Protein AF-A0A969WZN9-F1 (afdb_monomer)

Foldseek 3Di:
DDQDWDWDQDPPPRDTDIDGDDDDDDDDPAVLRVLLVCLDPNHDDDDDPDDPDDDADPVSVVSNVVSNVVSVVVVVVVVVVVVVVVD

Solvent-accessible surface area (backbone atoms only — not comparable to full-atom values): 5724 Å² total; per-residue (Å²): 131,81,71,59,73,45,74,48,67,40,91,88,79,68,47,76,45,79,44,68,66,81,87,87,88,84,88,63,99,42,74,41,63,41,47,71,66,56,72,43,91,85,57,87,78,86,80,81,85,70,68,94,73,84,90,72,53,73,68,54,48,51,49,31,56,48,42,50,51,50,49,54,52,52,50,53,50,50,52,53,53,54,50,64,75,73,104

pLDDT: mean 84.31, std 10.11, range [50.28, 96.5]

Mean predicted aligned error: 8.09 Å

Secondary structure (DSSP, 8-state):
-----EEEE-TTT--EEEE---------SSHHHHHHHHTSTT-------S-SS----HHHHHHHHHHHHHHHHHHHHHHHHHHHHT-

Radius of gyration: 17.22 Å; Cα contacts (8 Å, |Δi|>4): 49; chains: 1; bounding box: 43×18×46 Å

Sequence (87 aa):
MSQDIYSIVEDITGRKTAYAPVTVTFYADSLADAIKFVVQEEFRTVEIIEPEEVLLSGHDMEKLLFSVNEALSAYREYLVRKIDILK

Nearest PDB structures (foldseek):
  7mmn-assembly1_J  TM=2.590E-01  e=1.087E+00  Human respiratory syncytial virus A2
  8rdj-assembly1_H  TM=2.696E-01  e=9.695E+00  Sinapis alba
  8ylr-assembly1_H  TM=2.073E-01  e=3.831E+00  Saccharomyces cerevisiae S288C

Structure (mmCIF, N/CA/C/O backbone):
data_AF-A0A969WZN9-F1
#
_entry.id   AF-A0A969WZN9-F1
#
loop_
_atom_site.group_PDB
_atom_site.id
_atom_site.type_symbol
_atom_site.label_atom_id
_atom_site.label_alt_id
_atom_site.label_comp_id
_atom_site.label_asym_id
_atom_site.label_entity_id
_atom_site.label_seq_id
_atom_site.pdbx_PDB_ins_code
_atom_site.Cartn_x
_atom_site.Cartn_y
_atom_site.Cartn_z
_atom_site.occupancy
_atom_site.B_iso_or_equiv
_atom_site.auth_seq_id
_atom_site.auth_comp_id
_atom_site.auth_asym_id
_atom_site.auth_atom_id
_atom_site.pdbx_PDB_model_num
ATOM 1 N N . MET A 1 1 ? -8.288 6.120 -15.949 1.00 50.28 1 MET A N 1
ATOM 2 C CA . MET A 1 1 ? -7.105 5.798 -16.779 1.00 50.28 1 MET A CA 1
ATOM 3 C C . MET A 1 1 ? -7.560 4.794 -17.825 1.00 50.28 1 MET A C 1
ATOM 5 O O . MET A 1 1 ? -8.226 3.845 -17.430 1.00 50.28 1 MET A O 1
ATOM 9 N N . SER A 1 2 ? -7.327 5.015 -19.121 1.00 51.28 2 SER A N 1
ATOM 10 C CA . SER A 1 2 ? -7.752 4.032 -20.125 1.00 51.28 2 SER A CA 1
ATOM 11 C C . SER A 1 2 ? -6.884 2.775 -20.015 1.00 51.28 2 SER A C 1
ATOM 13 O O . SER A 1 2 ? -5.681 2.870 -19.781 1.00 51.28 2 SER A O 1
ATOM 15 N N . GLN A 1 3 ? -7.489 1.591 -20.135 1.00 66.06 3 GLN A N 1
ATOM 16 C CA . GLN A 1 3 ? -6.781 0.300 -20.146 1.00 66.06 3 GLN A CA 1
ATOM 17 C C . GLN A 1 3 ? -6.105 0.022 -21.502 1.00 66.06 3 GLN A C 1
ATOM 19 O O . GLN A 1 3 ? -5.830 -1.123 -21.858 1.00 66.06 3 GLN A O 1
ATOM 24 N N . ASP A 1 4 ? -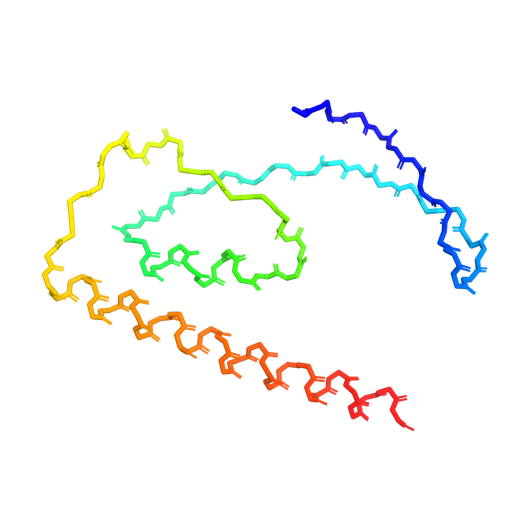5.858 1.073 -22.280 1.00 68.25 4 ASP A N 1
ATOM 25 C CA . ASP A 1 4 ? -5.311 0.951 -23.616 1.00 68.25 4 ASP A CA 1
ATOM 26 C C . ASP A 1 4 ? -3.838 0.558 -23.543 1.00 68.25 4 ASP A C 1
ATOM 28 O O . ASP A 1 4 ? -3.062 1.058 -22.724 1.00 68.25 4 ASP A O 1
ATOM 32 N N . ILE A 1 5 ? -3.445 -0.340 -24.442 1.00 72.94 5 ILE A N 1
ATOM 33 C CA . ILE A 1 5 ? -2.050 -0.729 -24.607 1.00 72.94 5 ILE A CA 1
ATOM 34 C C . ILE A 1 5 ? -1.285 0.498 -25.108 1.00 72.94 5 ILE A C 1
ATOM 36 O O . ILE A 1 5 ? -1.579 1.026 -26.181 1.00 72.94 5 ILE A O 1
ATOM 40 N N . TYR A 1 6 ? -0.280 0.935 -24.357 1.00 72.00 6 TYR A N 1
ATOM 41 C CA . TYR A 1 6 ? 0.551 2.078 -24.717 1.00 72.00 6 TYR A CA 1
ATOM 42 C C . TYR A 1 6 ? 2.001 1.640 -24.896 1.00 72.00 6 TYR A C 1
ATOM 44 O O . TYR A 1 6 ? 2.477 0.706 -24.260 1.00 72.00 6 TYR A O 1
ATOM 52 N N . SER A 1 7 ? 2.718 2.280 -25.814 1.00 76.25 7 SER A N 1
ATOM 53 C CA . SER A 1 7 ? 4.132 1.986 -26.053 1.00 76.25 7 SER A CA 1
ATOM 54 C C . SER A 1 7 ? 4.984 3.138 -25.554 1.00 76.25 7 SER A C 1
ATOM 56 O O . SER A 1 7 ? 4.751 4.276 -25.954 1.00 76.25 7 SER A O 1
ATOM 58 N N . ILE A 1 8 ? 5.984 2.841 -24.729 1.00 74.56 8 ILE A N 1
ATOM 59 C CA . ILE A 1 8 ? 6.996 3.810 -24.307 1.00 74.56 8 ILE A CA 1
ATOM 60 C C . ILE A 1 8 ? 8.303 3.446 -25.007 1.00 74.56 8 ILE A C 1
ATOM 62 O O . ILE A 1 8 ? 8.637 2.267 -25.145 1.00 74.56 8 ILE A O 1
ATOM 66 N N . VAL A 1 9 ? 9.029 4.455 -25.478 1.00 76.31 9 VAL A N 1
ATOM 67 C CA . VAL A 1 9 ? 10.417 4.284 -25.908 1.00 76.31 9 VAL A CA 1
ATOM 68 C C . VAL A 1 9 ? 11.289 4.585 -24.698 1.00 76.31 9 VAL A C 1
ATOM 70 O O . VAL A 1 9 ? 11.183 5.661 -24.122 1.00 76.31 9 VAL A O 1
ATOM 73 N N . GLU A 1 10 ? 12.090 3.616 -24.272 1.00 69.00 10 GLU A N 1
ATOM 74 C CA . GLU A 1 10 ? 13.007 3.786 -23.148 1.00 69.00 10 GLU A CA 1
ATOM 75 C C . GLU A 1 10 ? 14.141 4.745 -23.542 1.00 69.00 10 GLU A C 1
ATOM 77 O O . GLU A 1 10 ? 14.888 4.456 -24.478 1.00 69.00 10 GLU A O 1
ATOM 82 N N . ASP A 1 11 ? 14.310 5.855 -22.818 1.00 67.00 11 ASP A N 1
ATOM 83 C CA . ASP A 1 11 ? 15.312 6.884 -23.154 1.00 67.00 11 ASP A CA 1
ATOM 84 C C . ASP A 1 11 ? 16.763 6.368 -23.095 1.00 67.00 11 ASP A C 1
ATOM 86 O O . ASP A 1 11 ? 17.645 6.898 -23.767 1.00 67.00 11 ASP A O 1
ATOM 90 N N . ILE A 1 12 ? 17.022 5.318 -22.307 1.00 71.81 12 ILE A N 1
ATOM 91 C CA . ILE A 1 12 ? 18.371 4.776 -22.075 1.00 71.81 12 ILE A CA 1
ATOM 92 C C . ILE A 1 12 ? 18.762 3.747 -23.145 1.00 71.81 12 ILE A C 1
ATOM 94 O O . ILE A 1 12 ? 19.903 3.730 -23.603 1.00 71.81 12 ILE A O 1
ATOM 98 N N . THR A 1 13 ? 17.838 2.866 -23.539 1.00 75.81 13 THR A N 1
ATOM 99 C CA . THR A 1 13 ? 18.130 1.738 -24.445 1.00 75.81 13 THR A CA 1
ATOM 100 C C . THR A 1 13 ? 17.579 1.936 -25.858 1.00 75.81 13 THR A C 1
ATOM 102 O O . THR A 1 13 ? 17.930 1.177 -26.762 1.00 75.81 13 THR A O 1
ATOM 105 N N . GLY A 1 14 ? 16.697 2.921 -26.066 1.00 75.62 14 GLY A N 1
ATOM 106 C CA . GLY A 1 14 ? 15.996 3.161 -27.329 1.00 75.62 14 GLY A CA 1
ATOM 107 C 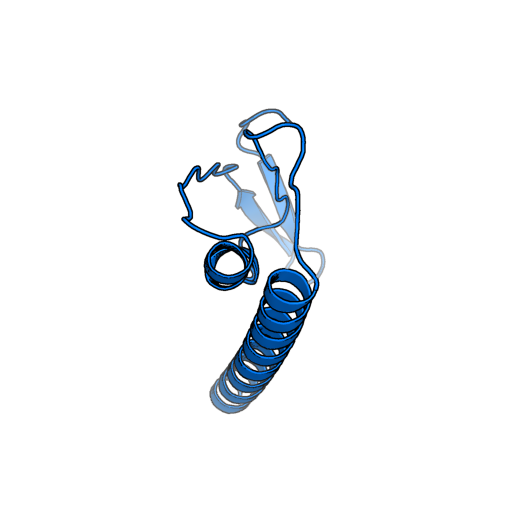C . GLY A 1 14 ? 14.983 2.072 -27.699 1.00 75.62 14 GLY A C 1
ATOM 108 O O . GLY A 1 14 ? 14.445 2.079 -28.809 1.00 75.62 14 GLY A O 1
ATOM 109 N N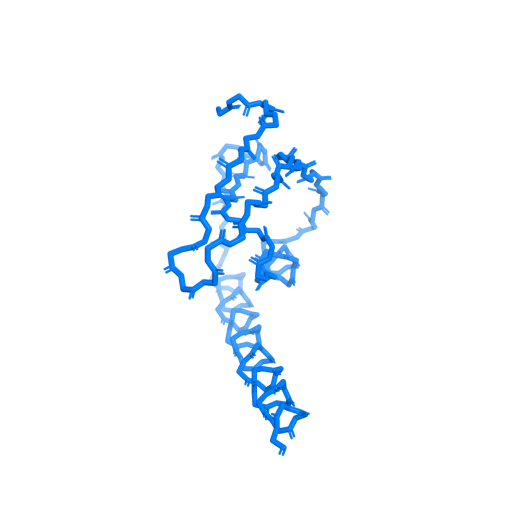 . ARG A 1 15 ? 14.716 1.106 -26.807 1.00 76.56 15 ARG A N 1
ATOM 110 C CA . ARG A 1 15 ? 13.764 0.022 -27.070 1.00 76.56 15 ARG A CA 1
ATOM 111 C C . ARG A 1 15 ? 12.329 0.509 -26.920 1.00 76.56 15 ARG A C 1
ATOM 113 O O . ARG A 1 15 ? 11.980 1.201 -25.969 1.00 76.56 15 ARG A O 1
ATOM 120 N N . LYS A 1 16 ? 11.488 0.099 -27.870 1.00 73.94 16 LYS A N 1
ATOM 121 C CA . LYS A 1 16 ? 10.043 0.323 -27.834 1.00 73.94 16 LYS A CA 1
ATOM 122 C C . LYS A 1 16 ? 9.387 -0.815 -27.055 1.00 73.94 16 LYS A C 1
ATOM 124 O O . LYS A 1 16 ? 9.312 -1.934 -27.558 1.00 73.94 16 LYS A O 1
ATOM 129 N N . THR A 1 17 ? 8.913 -0.518 -25.851 1.00 75.25 17 THR A N 1
ATOM 130 C CA . THR A 1 17 ? 8.248 -1.481 -24.965 1.00 75.25 17 THR A CA 1
ATOM 131 C C . THR A 1 17 ? 6.756 -1.175 -24.925 1.00 75.25 17 THR A C 1
ATOM 133 O O . THR A 1 17 ? 6.356 -0.045 -24.643 1.00 75.25 17 THR A O 1
ATOM 136 N N . ALA A 1 18 ? 5.927 -2.170 -25.243 1.00 75.00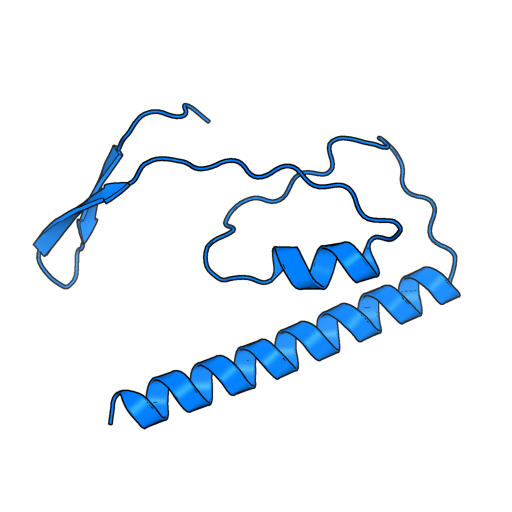 18 ALA A N 1
ATOM 137 C CA . ALA A 1 18 ? 4.478 -2.075 -25.111 1.00 75.00 18 ALA A CA 1
ATOM 138 C C . ALA A 1 18 ? 4.059 -2.491 -23.694 1.00 75.00 18 ALA A C 1
ATOM 140 O O . ALA A 1 18 ? 4.468 -3.544 -23.210 1.00 75.00 18 ALA A O 1
ATOM 141 N N . TYR A 1 19 ? 3.237 -1.6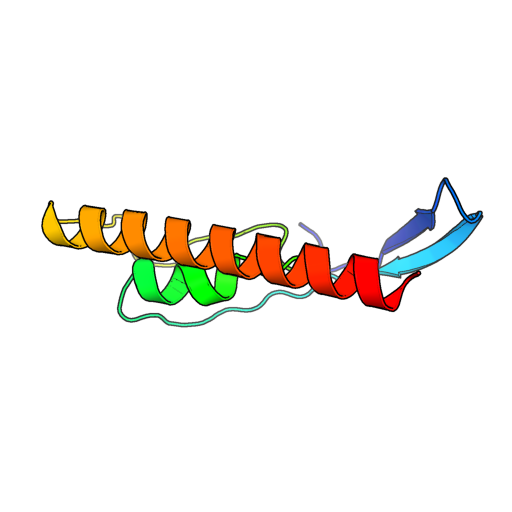69 -23.052 1.00 70.19 19 TYR A N 1
ATOM 142 C CA . TYR A 1 19 ? 2.674 -1.886 -21.727 1.00 70.19 19 TYR A CA 1
ATOM 143 C C . TYR A 1 19 ? 1.157 -2.028 -21.841 1.00 70.19 19 TYR A C 1
ATOM 145 O O . TYR A 1 19 ? 0.498 -1.213 -22.485 1.00 70.19 19 TYR A O 1
ATOM 153 N N . ALA A 1 20 ? 0.608 -3.055 -21.196 1.00 76.88 20 ALA A N 1
ATOM 154 C CA . ALA A 1 20 ? -0.826 -3.223 -21.001 1.00 76.88 20 ALA A CA 1
ATOM 155 C C . ALA A 1 20 ? -1.147 -2.922 -19.526 1.00 76.88 20 ALA A C 1
ATOM 157 O O . ALA A 1 20 ? -0.561 -3.567 -18.652 1.00 76.88 20 ALA A O 1
ATOM 158 N N . PRO A 1 21 ? -2.020 -1.947 -19.219 1.00 77.69 21 PRO A N 1
ATOM 159 C CA . PRO A 1 21 ? -2.428 -1.666 -17.846 1.00 77.69 21 PRO A CA 1
ATOM 160 C C . PRO A 1 21 ? -3.135 -2.879 -17.228 1.00 77.69 21 PRO A C 1
ATOM 162 O O . PRO A 1 21 ? -4.091 -3.395 -17.803 1.00 77.69 21 PRO A O 1
ATOM 165 N N . VAL A 1 22 ? -2.687 -3.320 -16.051 1.00 82.75 22 VAL A N 1
ATOM 166 C CA . VAL A 1 22 ? -3.321 -4.409 -15.291 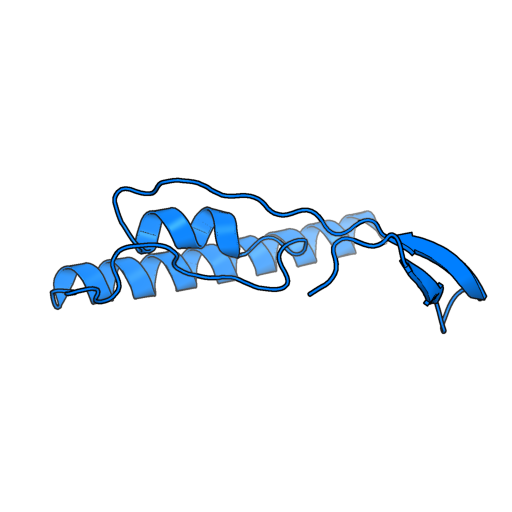1.00 82.75 22 VAL A CA 1
ATOM 167 C C . VAL A 1 22 ? -3.907 -3.838 -14.006 1.00 82.75 22 VAL A C 1
ATOM 169 O O . VAL A 1 22 ? -3.231 -3.116 -13.276 1.00 82.75 22 VAL A O 1
ATOM 172 N N . THR A 1 23 ? -5.165 -4.176 -13.728 1.00 85.56 23 THR A N 1
ATOM 173 C CA . THR A 1 23 ? -5.847 -3.835 -12.475 1.00 85.56 23 THR A CA 1
ATOM 174 C C . THR A 1 23 ? -6.036 -5.110 -11.663 1.00 85.56 23 THR A C 1
ATOM 176 O O . THR A 1 23 ? -6.578 -6.088 -12.174 1.00 85.56 23 THR A O 1
ATOM 179 N N . VAL A 1 24 ? -5.588 -5.101 -10.406 1.00 88.06 24 VAL A N 1
ATOM 180 C CA . VAL A 1 24 ? -5.780 -6.207 -9.462 1.00 88.06 24 VAL A CA 1
ATOM 181 C C . VAL A 1 24 ? -6.638 -5.710 -8.311 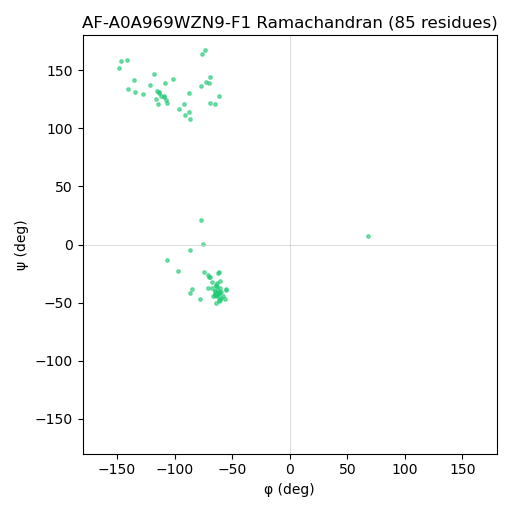1.00 88.06 24 VAL A C 1
ATOM 183 O O . VAL A 1 24 ? -6.299 -4.721 -7.667 1.00 88.06 24 VAL A O 1
ATOM 186 N N . THR A 1 25 ? -7.736 -6.410 -8.049 1.00 92.12 25 THR A N 1
ATOM 187 C CA . THR A 1 25 ? -8.620 -6.147 -6.913 1.00 92.12 25 THR A CA 1
ATOM 188 C C . THR A 1 25 ? -8.550 -7.332 -5.967 1.00 92.12 25 THR A C 1
ATOM 190 O O . THR A 1 25 ? -8.673 -8.479 -6.398 1.00 92.12 25 THR A O 1
ATOM 193 N N . PHE A 1 26 ? -8.339 -7.062 -4.683 1.00 91.44 26 PHE A N 1
ATOM 194 C CA . PHE A 1 26 ? -8.273 -8.084 -3.648 1.00 91.44 26 PHE A CA 1
ATOM 195 C C . PHE A 1 26 ? -8.961 -7.593 -2.375 1.00 91.44 26 PHE A C 1
ATOM 197 O O . PHE A 1 26 ? -9.125 -6.391 -2.171 1.00 91.44 26 PHE A O 1
ATOM 204 N N . TYR A 1 27 ? -9.350 -8.542 -1.530 1.00 92.62 27 TYR A N 1
ATOM 205 C CA . TYR A 1 27 ? -9.886 -8.275 -0.202 1.00 92.62 27 TYR A CA 1
ATOM 206 C C . TYR A 1 27 ? -8.799 -8.524 0.838 1.00 92.62 27 TYR A C 1
ATOM 208 O O . TYR A 1 27 ? -8.011 -9.461 0.703 1.00 92.62 27 TYR A O 1
ATOM 216 N N . ALA A 1 28 ? -8.775 -7.695 1.874 1.00 90.94 28 ALA A N 1
ATOM 217 C CA . ALA A 1 28 ? -7.888 -7.846 3.014 1.00 90.94 28 ALA A CA 1
ATOM 218 C C . ALA A 1 28 ? -8.674 -7.619 4.302 1.00 90.94 28 ALA A C 1
ATOM 220 O O . ALA A 1 28 ? -9.508 -6.717 4.365 1.00 90.94 28 ALA A O 1
ATOM 221 N N . ASP A 1 29 ? -8.370 -8.412 5.327 1.00 88.12 29 ASP A N 1
ATOM 222 C CA . ASP A 1 29 ? -9.008 -8.284 6.641 1.00 88.12 29 ASP A CA 1
ATOM 223 C C . ASP A 1 29 ? -8.551 -7.011 7.373 1.00 88.12 29 ASP A C 1
ATOM 225 O O . ASP A 1 29 ? -9.276 -6.463 8.203 1.00 88.12 29 ASP A O 1
ATOM 229 N N . SER A 1 30 ? -7.347 -6.519 7.063 1.00 89.94 30 SER A N 1
ATOM 230 C CA . SER A 1 30 ? -6.798 -5.286 7.618 1.00 89.94 30 SER A CA 1
ATOM 231 C C . SER A 1 30 ? -5.919 -4.537 6.614 1.00 89.94 30 SER A C 1
ATOM 233 O O . SER A 1 30 ? -5.348 -5.120 5.688 1.00 89.94 30 SER A O 1
ATOM 235 N N . LEU A 1 31 ? -5.741 -3.230 6.832 1.00 89.81 31 LEU A N 1
ATOM 236 C CA . LEU A 1 31 ? -4.842 -2.420 6.006 1.00 89.81 31 LEU A CA 1
ATOM 237 C C . LEU A 1 31 ? -3.382 -2.892 6.127 1.00 89.81 31 LEU A C 1
ATOM 239 O O . LEU A 1 31 ? -2.640 -2.859 5.150 1.00 89.81 31 LEU A O 1
ATOM 243 N N . ALA A 1 32 ? -2.986 -3.394 7.300 1.00 91.00 32 ALA A N 1
ATOM 244 C CA . ALA A 1 32 ? -1.662 -3.968 7.531 1.00 91.00 32 ALA A CA 1
ATOM 245 C C . ALA A 1 32 ? -1.389 -5.188 6.629 1.00 91.00 32 ALA A C 1
ATOM 247 O O . ALA A 1 32 ? -0.284 -5.330 6.102 1.00 91.00 32 ALA A O 1
ATOM 248 N N . ASP A 1 33 ? -2.401 -6.026 6.385 1.00 89.38 33 ASP A N 1
ATOM 249 C CA . ASP A 1 33 ? -2.284 -7.164 5.468 1.00 89.38 33 ASP A CA 1
ATOM 250 C C . ASP A 1 33 ? -2.201 -6.708 4.007 1.00 89.38 33 ASP A C 1
ATOM 252 O O . ASP A 1 33 ? -1.409 -7.251 3.233 1.00 89.38 33 ASP A O 1
ATOM 256 N N . ALA A 1 34 ? -2.940 -5.654 3.644 1.00 91.19 34 ALA A N 1
ATOM 257 C CA . ALA A 1 34 ? -2.903 -5.072 2.303 1.00 91.19 34 ALA A CA 1
ATOM 258 C C . ALA A 1 34 ? -1.530 -4.475 1.942 1.00 91.19 34 ALA A C 1
ATOM 260 O O . ALA A 1 34 ? -1.089 -4.604 0.797 1.00 91.19 34 ALA A O 1
ATOM 261 N N . ILE A 1 35 ? -0.812 -3.880 2.905 1.00 90.00 35 ILE A N 1
ATOM 262 C CA . ILE A 1 35 ? 0.515 -3.274 2.677 1.00 90.00 35 ILE A CA 1
ATOM 263 C C . ILE A 1 35 ? 1.509 -4.266 2.063 1.00 90.00 35 ILE A C 1
ATOM 265 O O . ILE A 1 35 ? 2.267 -3.898 1.166 1.00 90.00 35 ILE A O 1
ATOM 269 N N . LYS A 1 36 ? 1.482 -5.535 2.480 1.00 81.44 36 LYS A N 1
ATOM 270 C CA . LYS A 1 36 ? 2.400 -6.563 1.959 1.00 81.44 36 LYS A CA 1
ATOM 271 C C . LYS A 1 36 ? 2.246 -6.773 0.450 1.00 81.44 36 LYS A C 1
ATOM 273 O O . LYS A 1 36 ? 3.221 -7.093 -0.228 1.00 81.44 36 LYS A O 1
ATOM 278 N N . PHE A 1 37 ? 1.035 -6.579 -0.066 1.00 83.44 37 PHE A N 1
ATOM 279 C CA . PHE A 1 37 ? 0.729 -6.711 -1.486 1.00 83.44 37 PHE A CA 1
ATOM 280 C C . PHE A 1 37 ? 1.026 -5.423 -2.260 1.00 83.44 37 PHE A C 1
ATOM 282 O O . PHE A 1 37 ? 1.542 -5.464 -3.370 1.00 83.44 37 PHE A O 1
ATOM 289 N N . VAL A 1 38 ? 0.749 -4.273 -1.650 1.00 85.00 38 VAL A N 1
ATOM 290 C CA . VAL A 1 38 ? 0.884 -2.957 -2.286 1.00 85.00 38 VAL A CA 1
ATOM 291 C C . VAL A 1 38 ? 2.342 -2.551 -2.546 1.00 85.00 38 VAL A C 1
ATOM 293 O O . VAL A 1 38 ? 2.607 -1.816 -3.490 1.00 85.00 38 VAL A O 1
ATOM 296 N N . VAL A 1 39 ? 3.300 -3.029 -1.748 1.00 82.69 39 VAL A N 1
ATOM 297 C CA . VAL A 1 39 ? 4.714 -2.593 -1.810 1.00 82.69 39 VAL A CA 1
ATOM 298 C C . VAL A 1 39 ? 5.501 -3.170 -3.010 1.00 82.69 39 VAL A C 1
ATOM 300 O O . VAL A 1 39 ? 6.676 -2.857 -3.184 1.00 82.69 39 VAL A O 1
ATOM 303 N N . GLN A 1 40 ? 4.885 -3.983 -3.873 1.00 80.62 40 GLN A N 1
ATOM 304 C CA . GLN A 1 40 ? 5.557 -4.523 -5.067 1.00 80.62 40 GLN A CA 1
ATOM 305 C C . GLN A 1 40 ? 5.841 -3.423 -6.117 1.00 80.62 40 GLN A C 1
ATOM 307 O O . GLN A 1 40 ? 5.031 -2.514 -6.299 1.00 80.62 40 GLN A O 1
ATOM 312 N N . GLU A 1 41 ? 6.972 -3.512 -6.834 1.00 74.25 41 GLU A N 1
ATOM 313 C CA . GLU A 1 41 ? 7.414 -2.497 -7.820 1.00 74.25 41 GLU A CA 1
ATOM 314 C C . GLU A 1 41 ? 6.416 -2.315 -8.981 1.00 74.25 41 GLU A C 1
ATOM 316 O O . GLU A 1 41 ? 6.384 -1.274 -9.643 1.00 74.25 41 GLU A O 1
ATOM 321 N N . GLU A 1 42 ? 5.603 -3.333 -9.250 1.00 79.19 42 GLU A N 1
ATOM 322 C CA . GLU A 1 42 ? 4.646 -3.379 -10.347 1.00 79.19 42 GLU A CA 1
ATOM 323 C C . GLU A 1 42 ? 3.411 -2.500 -10.098 1.00 79.19 42 GLU A C 1
ATOM 325 O O . GLU A 1 42 ? 2.766 -2.059 -11.057 1.00 79.19 42 GLU A O 1
ATOM 330 N N . PHE A 1 43 ? 3.081 -2.203 -8.836 1.00 82.69 43 PHE A N 1
ATOM 331 C CA . PHE A 1 43 ? 1.895 -1.425 -8.484 1.00 82.69 43 PHE A CA 1
ATOM 332 C C . PHE A 1 43 ? 2.211 0.069 -8.412 1.00 82.69 43 PHE A C 1
ATOM 334 O O . PHE A 1 43 ? 2.896 0.556 -7.519 1.00 82.69 43 PHE A O 1
ATOM 341 N N . ARG A 1 44 ? 1.668 0.830 -9.368 1.00 76.12 44 ARG A N 1
ATOM 342 C CA . ARG A 1 44 ? 1.883 2.287 -9.465 1.00 76.12 44 ARG A CA 1
ATOM 343 C C . ARG A 1 44 ? 0.778 3.128 -8.841 1.00 76.12 44 ARG A C 1
ATOM 345 O O . ARG A 1 44 ? 0.983 4.304 -8.553 1.00 76.12 44 ARG A O 1
ATOM 352 N N . THR A 1 45 ? -0.416 2.567 -8.706 1.00 83.94 45 THR A N 1
ATOM 353 C CA . THR A 1 45 ? -1.591 3.260 -8.180 1.00 83.94 45 THR A CA 1
ATOM 354 C C . THR A 1 45 ? -2.355 2.290 -7.303 1.00 83.94 45 THR A C 1
ATOM 356 O O . THR A 1 45 ? -2.549 1.137 -7.680 1.00 83.94 45 THR A O 1
ATOM 359 N N . VAL A 1 46 ? -2.750 2.766 -6.130 1.00 87.69 46 VAL A N 1
ATOM 360 C CA . VAL A 1 46 ? -3.444 1.991 -5.106 1.00 87.69 46 VAL A CA 1
ATOM 361 C C . VAL A 1 46 ? -4.696 2.767 -4.752 1.00 87.69 46 VAL A C 1
ATOM 363 O O . VAL A 1 46 ? -4.621 3.967 -4.493 1.00 87.69 46 VAL A O 1
ATOM 366 N N . GLU A 1 47 ? -5.832 2.086 -4.764 1.00 89.19 47 GLU A N 1
ATOM 367 C CA . GLU A 1 47 ? -7.139 2.674 -4.501 1.00 89.19 47 GLU A CA 1
ATOM 368 C C . GLU A 1 47 ? -7.905 1.764 -3.541 1.00 89.19 47 GLU A C 1
ATOM 370 O O . GLU A 1 47 ? -7.947 0.547 -3.732 1.00 89.19 47 GLU A O 1
ATOM 375 N N . ILE A 1 48 ? -8.480 2.353 -2.491 1.00 90.19 48 ILE A N 1
ATOM 376 C CA . ILE A 1 48 ? -9.398 1.657 -1.589 1.00 90.19 48 ILE A CA 1
ATOM 377 C C . ILE A 1 48 ? -10.787 1.801 -2.200 1.00 90.19 48 ILE A C 1
ATOM 379 O O . ILE A 1 48 ? -11.296 2.911 -2.311 1.00 90.19 48 ILE A O 1
ATOM 383 N N . ILE A 1 49 ? -11.366 0.681 -2.628 1.00 92.62 49 ILE A N 1
ATOM 384 C CA . ILE A 1 49 ? -12.697 0.664 -3.248 1.00 92.62 49 ILE A CA 1
ATOM 385 C C . ILE A 1 49 ? -13.769 0.766 -2.162 1.00 92.62 49 ILE A C 1
ATOM 387 O O . ILE A 1 49 ? -14.686 1.572 -2.265 1.00 92.62 49 ILE A O 1
ATOM 391 N N . GLU A 1 50 ? -13.627 -0.034 -1.108 1.00 90.25 50 GLU A N 1
ATOM 392 C CA . GLU A 1 50 ? -14.494 -0.032 0.065 1.00 90.25 50 GLU A CA 1
ATOM 393 C C . GLU A 1 50 ? -13.679 -0.429 1.308 1.00 90.25 50 GLU A C 1
ATOM 395 O O . GLU A 1 50 ? -12.714 -1.195 1.182 1.00 90.25 50 GLU A O 1
ATOM 400 N N . PRO A 1 51 ? -14.072 0.034 2.509 1.00 90.94 51 PRO A N 1
ATOM 401 C CA . PRO A 1 51 ? -15.118 1.033 2.778 1.00 90.94 51 PRO A CA 1
ATOM 402 C C . PRO A 1 51 ? -14.660 2.475 2.472 1.00 90.94 51 PRO A C 1
ATOM 404 O O . PRO A 1 51 ? -13.466 2.738 2.367 1.00 90.94 51 PRO A O 1
ATOM 407 N N . GLU A 1 52 ? -15.609 3.415 2.357 1.00 89.88 52 GLU A N 1
ATOM 408 C CA . GLU A 1 52 ? -15.324 4.847 2.117 1.00 89.88 52 GLU A CA 1
ATOM 409 C C . GLU A 1 52 ? -14.550 5.493 3.281 1.00 89.88 52 GLU A C 1
ATOM 411 O O . GLU A 1 52 ? -13.666 6.323 3.071 1.00 89.88 52 GLU A O 1
ATOM 416 N N . GLU A 1 53 ? -14.835 5.062 4.512 1.00 88.62 53 GLU A N 1
ATOM 417 C CA . GLU A 1 53 ? -14.129 5.490 5.716 1.00 88.62 53 GLU A CA 1
ATOM 418 C C . GLU A 1 53 ? -13.514 4.289 6.439 1.00 88.62 53 GLU A C 1
ATOM 420 O O . GLU A 1 53 ? -14.150 3.248 6.616 1.00 88.62 53 GLU A O 1
ATOM 425 N N . VAL A 1 54 ? -12.277 4.455 6.910 1.00 89.19 54 VAL A N 1
ATOM 426 C CA . VAL A 1 54 ? -11.569 3.453 7.713 1.00 89.19 54 VAL A CA 1
ATOM 427 C C . VAL A 1 54 ? -11.353 4.010 9.116 1.00 89.19 54 VAL A C 1
ATOM 429 O O . VAL A 1 54 ? -10.695 5.034 9.297 1.00 89.19 54 VAL A O 1
ATOM 432 N N . LEU A 1 55 ? -11.877 3.313 10.124 1.00 91.12 55 LEU A N 1
ATOM 433 C CA . LEU A 1 55 ? -11.637 3.620 11.533 1.00 91.12 55 LEU A CA 1
ATOM 434 C C . LEU A 1 55 ? -10.498 2.741 12.051 1.00 91.12 55 LEU A C 1
ATOM 436 O O . LEU A 1 55 ? -10.626 1.520 12.095 1.00 91.12 55 LEU A O 1
ATOM 440 N N . LEU A 1 56 ? -9.394 3.365 12.457 1.00 92.19 56 LEU A N 1
ATOM 441 C CA . LEU A 1 56 ? -8.236 2.677 13.027 1.00 92.19 56 LEU A CA 1
ATOM 442 C C . LEU A 1 56 ? -8.105 3.025 14.507 1.00 92.19 56 LEU A C 1
ATOM 444 O O . LEU A 1 56 ? -8.070 4.201 14.877 1.00 92.19 56 LEU A O 1
ATOM 448 N N . SER A 1 57 ? -7.999 2.007 15.359 1.00 95.25 57 SER A N 1
ATOM 449 C CA . SER A 1 57 ? -7.570 2.217 16.740 1.00 95.25 57 SER A CA 1
ATOM 450 C C . SER A 1 57 ? -6.064 2.510 16.798 1.00 95.25 57 SER A C 1
ATOM 452 O O . SER A 1 57 ? -5.331 2.278 15.835 1.00 95.25 57 SER A O 1
ATOM 454 N N . GLY A 1 58 ? -5.567 2.977 17.949 1.00 96.44 58 GLY A N 1
ATOM 455 C CA . GLY A 1 58 ? -4.122 3.170 18.147 1.00 96.44 58 GLY A CA 1
ATOM 456 C C . GLY A 1 58 ? -3.316 1.891 17.888 1.00 96.44 58 GLY A C 1
ATOM 457 O O . GLY A 1 58 ? -2.281 1.937 17.232 1.00 96.44 58 GLY A O 1
ATOM 458 N N . HIS A 1 59 ? -3.845 0.738 18.305 1.00 94.88 59 HIS A N 1
ATOM 459 C CA . HIS A 1 59 ? -3.233 -0.573 18.063 1.00 94.88 59 HIS A CA 1
ATOM 460 C C . HIS A 1 59 ? -3.185 -0.940 16.575 1.00 94.88 59 HIS A C 1
ATOM 462 O O . HIS A 1 59 ? -2.190 -1.482 16.095 1.00 94.88 59 HIS A O 1
ATOM 468 N N . ASP A 1 60 ? -4.242 -0.628 15.823 1.00 93.44 60 ASP A N 1
ATOM 469 C CA . ASP A 1 60 ? -4.276 -0.890 14.379 1.00 93.44 60 ASP A CA 1
ATOM 470 C C . ASP A 1 60 ? -3.274 -0.001 13.641 1.00 93.44 60 ASP A C 1
ATOM 472 O O . ASP A 1 60 ? -2.591 -0.456 12.722 1.00 93.44 60 ASP A O 1
ATOM 476 N N . MET A 1 61 ? -3.129 1.247 14.093 1.00 95.25 61 MET A N 1
ATOM 477 C CA . MET A 1 61 ? -2.134 2.173 13.566 1.00 95.25 61 MET A CA 1
ATOM 478 C C . MET A 1 61 ? -0.706 1.695 13.853 1.00 95.25 61 MET A C 1
ATOM 480 O O . MET A 1 61 ? 0.135 1.709 12.958 1.00 95.25 61 MET A O 1
ATOM 484 N N . GLU A 1 62 ? -0.423 1.216 15.066 1.00 96.50 62 GLU A N 1
ATOM 485 C CA . GLU A 1 62 ? 0.882 0.638 15.413 1.00 96.50 62 GLU A CA 1
ATOM 486 C C . GLU A 1 62 ? 1.219 -0.575 14.535 1.00 96.50 62 GLU A C 1
ATOM 488 O O . GLU A 1 62 ? 2.314 -0.648 13.972 1.00 96.50 62 GLU A O 1
ATOM 493 N N . LYS A 1 63 ? 0.264 -1.493 14.341 1.00 94.12 63 LYS A N 1
ATOM 494 C CA . LYS A 1 63 ? 0.432 -2.647 13.441 1.00 94.12 63 LYS A CA 1
ATOM 495 C C . LYS A 1 63 ? 0.669 -2.240 11.992 1.00 94.12 63 LYS A C 1
ATOM 497 O O . LYS A 1 63 ? 1.476 -2.870 11.303 1.00 94.12 63 LYS A O 1
ATOM 502 N N . LEU A 1 64 ? -0.034 -1.212 11.520 1.00 93.50 64 LEU A N 1
ATOM 503 C CA . LEU A 1 64 ? 0.139 -0.686 10.173 1.00 93.50 64 LEU A CA 1
ATOM 504 C C . LEU A 1 64 ? 1.548 -0.115 9.993 1.00 93.50 64 LEU A C 1
ATOM 506 O O . LEU A 1 64 ? 2.245 -0.494 9.055 1.00 93.50 64 LEU A O 1
ATOM 510 N N . LEU A 1 65 ? 1.990 0.743 10.918 1.00 94.88 65 LEU A N 1
ATOM 511 C CA . LEU A 1 65 ? 3.333 1.328 10.900 1.00 94.88 65 LEU A CA 1
ATOM 512 C C . LEU A 1 65 ? 4.421 0.250 10.954 1.00 94.88 65 LEU A C 1
ATOM 514 O O . LEU A 1 65 ? 5.406 0.332 10.219 1.00 94.88 65 LEU A O 1
ATOM 518 N N . PHE A 1 66 ? 4.221 -0.781 11.777 1.00 94.50 66 PHE A N 1
ATOM 519 C CA . PHE A 1 66 ? 5.116 -1.930 11.839 1.00 94.50 66 PHE A CA 1
ATOM 520 C C . PHE A 1 66 ? 5.184 -2.672 10.495 1.00 94.50 66 PHE A C 1
ATOM 522 O O . PHE A 1 66 ? 6.275 -2.885 9.969 1.00 94.50 66 PHE A O 1
ATOM 529 N N . SER A 1 67 ? 4.033 -2.971 9.885 1.00 93.25 67 SER A N 1
ATOM 530 C CA . SER A 1 67 ? 3.965 -3.678 8.595 1.00 93.25 67 SER A CA 1
ATOM 531 C C . SER A 1 67 ? 4.616 -2.887 7.458 1.00 93.25 67 SER A C 1
ATOM 533 O O . SER A 1 67 ? 5.287 -3.465 6.605 1.00 93.25 67 SER A O 1
ATOM 535 N N . VAL A 1 68 ? 4.476 -1.556 7.457 1.00 93.06 68 VAL A N 1
ATOM 536 C CA . VAL A 1 68 ? 5.175 -0.677 6.506 1.00 93.06 68 VAL A CA 1
ATOM 537 C C . VAL A 1 68 ? 6.688 -0.751 6.707 1.00 93.06 68 VAL A C 1
ATOM 539 O O . VAL A 1 68 ? 7.433 -0.865 5.734 1.00 93.06 68 VAL A O 1
ATOM 542 N N . ASN A 1 69 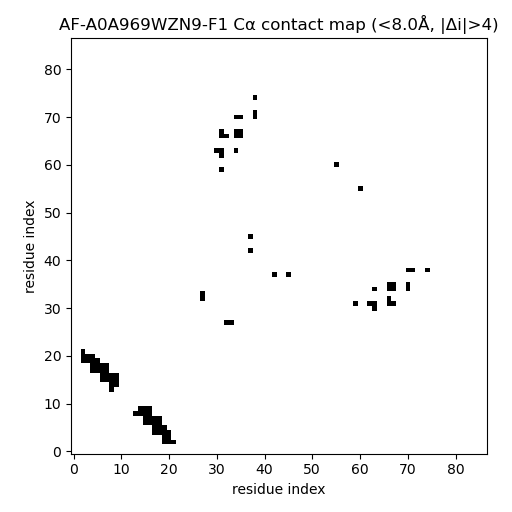? 7.163 -0.711 7.954 1.00 94.31 69 ASN A N 1
ATOM 543 C CA . ASN A 1 69 ? 8.592 -0.789 8.247 1.00 94.31 69 ASN A CA 1
ATOM 544 C C . ASN A 1 69 ? 9.204 -2.132 7.811 1.00 94.31 69 ASN A C 1
ATOM 546 O O . ASN A 1 69 ? 10.276 -2.151 7.196 1.00 94.31 69 ASN A O 1
ATOM 550 N N . GLU A 1 70 ? 8.502 -3.240 8.063 1.00 94.06 70 GLU A N 1
ATOM 551 C CA . GLU A 1 70 ? 8.905 -4.564 7.584 1.00 94.06 70 GLU A CA 1
ATOM 552 C C . GLU A 1 70 ? 8.957 -4.615 6.056 1.00 94.06 70 GLU A C 1
ATOM 554 O O . GLU A 1 70 ? 9.956 -5.063 5.490 1.00 94.06 70 GLU A O 1
ATOM 559 N N . ALA A 1 71 ? 7.924 -4.106 5.378 1.00 91.00 71 ALA A N 1
ATOM 560 C CA . ALA A 1 71 ? 7.857 -4.124 3.922 1.00 91.00 71 ALA A CA 1
ATOM 561 C C . ALA A 1 71 ? 8.988 -3.301 3.280 1.00 91.00 71 ALA A C 1
ATOM 563 O O . ALA A 1 71 ? 9.624 -3.761 2.331 1.00 91.00 71 ALA A O 1
ATOM 564 N N . LEU A 1 72 ? 9.314 -2.130 3.839 1.00 90.69 72 LEU A N 1
ATOM 565 C CA . LEU A 1 72 ? 10.455 -1.319 3.395 1.00 90.69 72 LEU A CA 1
ATOM 566 C C . LEU A 1 72 ? 11.797 -2.023 3.631 1.00 90.69 72 LEU A C 1
ATOM 568 O O . LEU A 1 72 ? 12.690 -1.956 2.783 1.00 90.69 72 LEU A O 1
ATOM 572 N N . SER A 1 73 ? 11.948 -2.708 4.766 1.00 92.25 73 SER A N 1
ATOM 573 C CA . SER A 1 73 ? 13.169 -3.454 5.085 1.00 92.25 73 SER A CA 1
ATOM 574 C C . SER A 1 73 ? 13.366 -4.641 4.138 1.00 92.25 73 SER A C 1
ATOM 576 O O . SER A 1 73 ? 14.459 -4.814 3.595 1.00 92.25 73 SER A O 1
ATOM 578 N N . ALA A 1 74 ? 12.300 -5.401 3.872 1.00 89.94 74 ALA A N 1
ATOM 579 C CA . ALA A 1 74 ? 12.305 -6.508 2.919 1.00 89.94 74 ALA A CA 1
ATOM 580 C C . ALA A 1 74 ? 12.591 -6.023 1.490 1.00 89.94 74 ALA A C 1
ATOM 582 O O . ALA A 1 74 ? 13.408 -6.616 0.783 1.00 89.94 74 ALA A O 1
ATOM 583 N N . TYR A 1 75 ? 11.983 -4.906 1.082 1.00 88.44 75 TYR A N 1
ATOM 584 C CA . TYR A 1 75 ? 12.233 -4.298 -0.221 1.00 88.44 75 TYR A CA 1
ATOM 585 C C . TYR A 1 75 ? 13.693 -3.852 -0.372 1.00 88.44 75 TYR A C 1
ATOM 587 O O . TYR A 1 75 ? 14.338 -4.147 -1.379 1.00 88.44 75 TYR A O 1
ATOM 595 N N . ARG A 1 76 ? 14.272 -3.226 0.661 1.00 90.19 76 ARG A N 1
ATOM 596 C CA . ARG A 1 76 ? 15.700 -2.881 0.680 1.00 90.19 76 ARG A CA 1
ATOM 597 C C . ARG A 1 76 ? 16.585 -4.118 0.515 1.00 90.19 76 ARG A C 1
ATOM 599 O O . ARG A 1 76 ? 17.553 -4.066 -0.240 1.00 90.19 76 ARG A O 1
ATOM 606 N N . GLU A 1 77 ? 16.282 -5.213 1.208 1.00 90.94 77 GLU A N 1
ATOM 607 C CA . GLU A 1 77 ? 17.050 -6.456 1.084 1.00 90.94 77 GLU A CA 1
ATOM 608 C C . GLU A 1 77 ? 16.938 -7.064 -0.322 1.00 90.94 77 GLU A C 1
ATOM 610 O O . GLU A 1 77 ? 17.948 -7.469 -0.902 1.00 90.94 77 GLU A O 1
ATOM 615 N N . TYR A 1 78 ? 15.736 -7.064 -0.904 1.00 88.44 78 TYR A N 1
ATOM 616 C CA . TYR A 1 78 ? 15.511 -7.480 -2.288 1.00 88.44 78 TYR A CA 1
ATOM 617 C C . TYR A 1 78 ? 16.375 -6.676 -3.271 1.0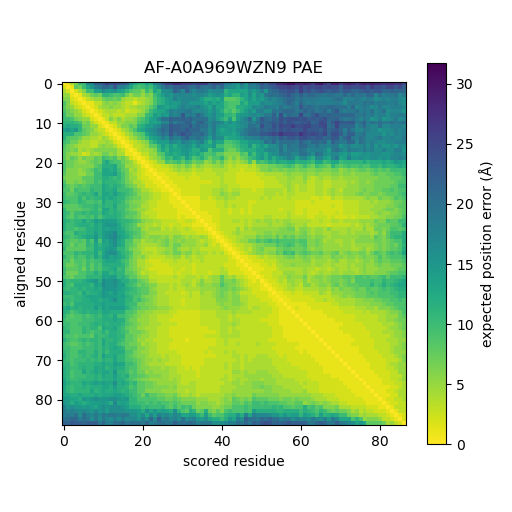0 88.44 78 TYR A C 1
ATOM 619 O O . TYR A 1 78 ? 17.061 -7.268 -4.108 1.00 88.44 78 TYR A O 1
ATOM 627 N N . LEU A 1 79 ? 16.411 -5.345 -3.134 1.00 88.25 79 LEU A N 1
ATOM 628 C CA . LEU A 1 79 ? 17.231 -4.481 -3.986 1.00 88.25 79 LEU A CA 1
ATOM 629 C C . LEU A 1 79 ? 18.727 -4.793 -3.863 1.00 88.25 79 LEU A C 1
ATOM 631 O O . LEU A 1 79 ? 19.418 -4.862 -4.879 1.00 88.25 79 LEU A O 1
ATOM 635 N N . VAL A 1 80 ? 19.229 -5.029 -2.646 1.00 91.88 80 VAL A N 1
ATOM 636 C CA . VAL A 1 80 ? 20.634 -5.417 -2.427 1.00 91.88 80 VAL A CA 1
ATOM 637 C C . VAL A 1 80 ? 20.951 -6.731 -3.144 1.00 91.88 80 VAL A C 1
ATOM 639 O O . VAL A 1 80 ? 21.921 -6.791 -3.896 1.00 91.88 80 VAL A O 1
ATOM 642 N N . ARG A 1 81 ? 20.099 -7.755 -2.997 1.00 90.12 81 ARG A N 1
ATOM 643 C CA . ARG A 1 81 ? 20.281 -9.046 -3.683 1.00 90.12 81 ARG A CA 1
ATOM 644 C C . ARG A 1 81 ? 20.253 -8.899 -5.205 1.00 90.12 81 ARG A C 1
ATOM 646 O O . ARG A 1 81 ? 21.067 -9.508 -5.890 1.00 90.12 81 ARG A O 1
ATOM 653 N N . LYS A 1 82 ? 19.340 -8.082 -5.740 1.00 87.75 82 LYS A N 1
ATOM 654 C CA . LYS A 1 82 ? 19.236 -7.802 -7.182 1.00 87.75 82 LYS A CA 1
ATOM 655 C C . LYS A 1 82 ? 20.516 -7.150 -7.708 1.00 87.75 82 LYS A C 1
ATOM 657 O O . LYS A 1 82 ? 20.995 -7.543 -8.763 1.00 87.75 82 LYS A O 1
ATOM 662 N N . ILE A 1 83 ? 21.103 -6.215 -6.958 1.00 89.19 83 ILE A N 1
ATOM 663 C CA . ILE A 1 83 ? 22.388 -5.590 -7.304 1.00 89.19 83 ILE A CA 1
ATOM 664 C C . ILE A 1 83 ? 23.532 -6.608 -7.270 1.00 89.19 83 ILE A C 1
ATOM 666 O O . ILE A 1 83 ? 24.353 -6.606 -8.181 1.00 89.19 83 ILE A O 1
ATOM 670 N N . ASP A 1 84 ? 23.591 -7.472 -6.256 1.00 87.19 84 ASP A N 1
ATOM 671 C CA . ASP A 1 84 ? 24.659 -8.473 -6.142 1.00 87.19 84 ASP A CA 1
ATOM 672 C C . ASP A 1 84 ? 24.590 -9.541 -7.244 1.00 87.19 84 ASP A C 1
ATOM 674 O O . ASP A 1 84 ? 25.630 -10.003 -7.694 1.00 87.19 84 ASP A O 1
ATOM 678 N N . ILE A 1 85 ? 23.392 -9.891 -7.728 1.00 82.94 85 ILE A N 1
ATOM 679 C CA . ILE A 1 85 ? 23.208 -10.789 -8.886 1.00 82.94 85 ILE A CA 1
ATOM 680 C C . ILE A 1 85 ? 23.637 -10.122 -10.206 1.00 82.94 85 ILE A C 1
ATOM 682 O O . ILE A 1 85 ? 24.006 -10.810 -11.154 1.00 82.94 85 ILE A O 1
ATOM 686 N N . LEU A 1 86 ? 23.552 -8.791 -10.292 1.00 70.12 86 LEU A N 1
ATOM 687 C CA . LEU A 1 86 ? 23.896 -8.022 -11.494 1.00 70.12 86 LEU A CA 1
ATOM 688 C C . LEU A 1 86 ? 25.391 -7.655 -11.587 1.00 70.12 86 LEU A C 1
ATOM 690 O O . LEU A 1 86 ? 25.791 -7.064 -12.591 1.00 70.12 86 LEU A O 1
ATOM 694 N N . LYS A 1 87 ? 26.194 -7.967 -10.562 1.00 54.97 87 LYS A N 1
ATOM 695 C CA . LYS A 1 87 ? 27.657 -7.799 -10.543 1.00 54.97 87 LYS A CA 1
ATOM 696 C C . LYS A 1 87 ? 28.369 -9.064 -11.006 1.00 54.97 87 LYS A C 1
ATOM 698 O O . LYS A 1 87 ? 29.411 -8.901 -11.676 1.00 54.97 87 LYS A O 1
#